Protein AF-A0A2M9YJA6-F1 (afdb_monomer_lite)

pLDDT: mean 78.07, std 18.86, range [35.12, 93.56]

Sequence (82 aa):
MKGNKLQQGKWPKGVMSPEEIDEKLKVLGLGYMDLKLRIAGVSYDTVRHTIKGRSNNDQVLQYLKDLGINHGRTPSKYKRAS

Structure (mmCIF, N/CA/C/O backbone):
data_AF-A0A2M9YJA6-F1
#
_entry.id   AF-A0A2M9YJA6-F1
#
loop_
_atom_site.group_PDB
_atom_site.id
_atom_site.type_symbol
_atom_site.label_atom_id
_atom_site.label_alt_id
_atom_site.label_comp_id
_atom_site.label_asym_id
_atom_site.label_entity_id
_atom_site.label_seq_id
_atom_site.pdbx_PDB_ins_code
_atom_site.Cartn_x
_atom_site.Cartn_y
_atom_site.Cartn_z
_atom_site.occupancy
_atom_site.B_iso_or_equiv
_atom_site.auth_seq_id
_atom_site.auth_comp_id
_atom_site.auth_asym_id
_atom_site.auth_atom_id
_atom_site.pdbx_PDB_model_num
ATOM 1 N N . MET A 1 1 ? 23.244 29.333 -17.755 1.00 39.38 1 MET A N 1
ATOM 2 C CA . MET A 1 1 ? 22.485 28.666 -16.674 1.00 39.38 1 MET A CA 1
ATOM 3 C C . MET A 1 1 ? 22.480 27.168 -16.955 1.00 39.38 1 MET A C 1
ATOM 5 O O . MET A 1 1 ? 21.881 26.753 -17.937 1.00 39.38 1 MET A O 1
ATOM 9 N N . LYS A 1 2 ? 23.236 26.368 -16.192 1.00 50.53 2 LYS A N 1
ATOM 10 C CA . LYS A 1 2 ? 23.213 24.897 -16.287 1.00 50.53 2 LYS A CA 1
ATOM 11 C C . LYS A 1 2 ? 22.234 24.379 -15.230 1.00 50.53 2 LYS A C 1
ATOM 13 O O . LYS A 1 2 ? 22.440 24.650 -14.054 1.00 50.53 2 LYS A O 1
ATOM 18 N N . GLY A 1 3 ? 21.194 23.665 -15.655 1.00 35.12 3 GLY A N 1
ATOM 19 C CA . GLY A 1 3 ? 20.170 23.089 -14.779 1.00 35.12 3 GLY A CA 1
ATOM 20 C C . GLY A 1 3 ? 19.578 21.814 -15.379 1.00 35.12 3 GLY A C 1
ATOM 21 O O . GLY A 1 3 ? 18.650 21.869 -16.170 1.00 35.12 3 GLY A O 1
ATOM 22 N N . ASN A 1 4 ? 20.222 20.700 -15.035 1.00 42.22 4 ASN A N 1
ATOM 23 C CA . ASN A 1 4 ? 19.859 19.281 -15.086 1.00 42.22 4 ASN A CA 1
ATOM 24 C C . ASN A 1 4 ? 18.766 18.736 -16.027 1.00 42.22 4 ASN A C 1
ATOM 26 O O . ASN A 1 4 ? 17.565 18.872 -15.810 1.00 42.22 4 ASN A O 1
ATOM 30 N N . LYS A 1 5 ? 19.249 17.871 -16.932 1.00 46.25 5 LYS A N 1
ATOM 31 C CA . LYS A 1 5 ? 18.567 16.677 -17.442 1.00 46.25 5 LYS A CA 1
ATOM 32 C C . LYS A 1 5 ? 18.174 15.754 -16.281 1.00 46.25 5 LYS A C 1
ATOM 34 O O . LYS A 1 5 ? 19.048 15.121 -15.699 1.00 46.25 5 LYS A O 1
ATOM 39 N N . LEU A 1 6 ? 16.882 15.578 -16.033 1.00 46.75 6 LEU A N 1
ATOM 40 C CA . LEU A 1 6 ? 16.332 14.309 -15.556 1.00 46.75 6 LEU A CA 1
ATOM 41 C C . LEU A 1 6 ? 15.054 14.056 -16.350 1.00 46.75 6 LEU A C 1
ATOM 43 O O . LEU A 1 6 ? 14.142 14.877 -16.358 1.00 46.75 6 LEU A O 1
ATOM 47 N N . GLN A 1 7 ? 15.050 12.949 -17.088 1.00 42.78 7 GLN A N 1
ATOM 48 C CA . GLN A 1 7 ? 13.923 12.471 -17.876 1.00 42.78 7 GLN A CA 1
ATOM 49 C C . GLN A 1 7 ? 12.698 12.357 -16.961 1.00 42.78 7 GLN A C 1
ATOM 51 O O . GLN A 1 7 ? 12.588 11.425 -16.169 1.00 42.78 7 GLN A O 1
ATOM 56 N N . GLN A 1 8 ? 11.790 13.327 -17.055 1.00 43.00 8 GLN A N 1
ATOM 57 C CA . GLN A 1 8 ? 10.463 13.250 -16.462 1.00 43.00 8 GLN A CA 1
ATOM 58 C C . GLN A 1 8 ? 9.659 12.239 -17.282 1.00 43.00 8 GLN A C 1
ATOM 60 O O . GLN A 1 8 ? 8.905 12.603 -18.184 1.00 43.00 8 GLN A O 1
ATOM 65 N N . GLY A 1 9 ? 9.846 10.950 -17.001 1.00 45.22 9 GLY A N 1
ATOM 66 C CA . GLY A 1 9 ? 8.853 9.949 -17.360 1.00 45.22 9 GLY A CA 1
ATOM 67 C C . GLY A 1 9 ? 7.578 10.312 -16.612 1.00 45.22 9 GLY A C 1
ATOM 68 O O . GLY A 1 9 ? 7.461 10.013 -15.428 1.00 45.22 9 GLY A O 1
ATOM 69 N N . LYS A 1 10 ? 6.671 11.051 -17.265 1.00 48.75 10 LYS A N 1
ATOM 70 C CA . LYS A 1 10 ? 5.345 11.373 -16.731 1.00 48.75 10 LYS A CA 1
ATOM 71 C C . LYS A 1 10 ? 4.716 10.063 -16.269 1.00 48.75 10 LYS A C 1
ATOM 73 O O . LYS A 1 10 ? 4.382 9.223 -17.104 1.00 48.75 10 LYS A O 1
ATOM 78 N N . TRP A 1 11 ? 4.571 9.893 -14.956 1.00 53.38 11 TRP A N 1
ATOM 79 C CA . TRP A 1 11 ? 3.716 8.848 -14.414 1.00 53.38 11 TRP A CA 1
ATOM 80 C C . TRP A 1 11 ? 2.355 8.937 -15.123 1.00 53.38 11 TRP A C 1
ATOM 82 O O . TRP A 1 11 ? 1.883 10.055 -15.381 1.00 53.38 11 TRP A O 1
ATOM 92 N N . PRO A 1 12 ? 1.747 7.804 -15.516 1.00 62.06 12 PRO A N 1
ATOM 93 C CA . PRO A 1 12 ? 0.444 7.821 -16.166 1.00 62.06 12 PRO A CA 1
ATOM 94 C C . PRO A 1 12 ? -0.536 8.644 -15.325 1.00 62.06 12 PRO A C 1
ATOM 96 O O . PRO A 1 12 ? -0.509 8.568 -14.096 1.00 62.06 12 PRO A O 1
ATOM 99 N N . LYS A 1 13 ? -1.385 9.455 -15.970 1.00 59.69 13 LYS A N 1
ATOM 100 C CA . LYS A 1 13 ? -2.371 10.284 -15.258 1.00 59.69 13 LYS A CA 1
ATOM 101 C C . LYS A 1 13 ? -3.154 9.417 -14.263 1.00 59.69 13 LYS A C 1
ATOM 103 O O . LYS A 1 13 ? -3.757 8.424 -14.659 1.00 59.69 13 LYS A O 1
ATOM 108 N N . GLY A 1 14 ? -3.134 9.812 -12.989 1.00 68.94 14 GLY A N 1
ATOM 109 C CA . GLY A 1 14 ? -3.834 9.126 -11.901 1.00 68.94 14 GLY A CA 1
ATOM 110 C C . GLY A 1 14 ? -3.017 8.075 -11.145 1.00 68.94 14 GLY A C 1
ATOM 111 O O . GLY A 1 14 ? -3.583 7.445 -10.258 1.00 68.94 14 GLY A O 1
ATOM 112 N N . VAL A 1 15 ? -1.735 7.870 -11.472 1.00 82.81 15 VAL A N 1
ATOM 113 C CA . VAL A 1 15 ? -0.824 7.015 -10.693 1.00 82.81 15 VAL A CA 1
ATOM 114 C C . VAL A 1 15 ? -0.185 7.813 -9.561 1.00 82.81 15 VAL A C 1
ATOM 116 O O . VAL A 1 15 ? 0.430 8.843 -9.815 1.00 82.81 15 VAL A O 1
ATOM 119 N N . MET A 1 16 ? -0.314 7.296 -8.342 1.00 85.56 16 MET A N 1
ATOM 120 C CA . MET A 1 16 ? 0.251 7.864 -7.122 1.00 85.56 16 MET A CA 1
ATOM 121 C C . MET A 1 16 ? 1.734 7.500 -6.974 1.00 85.56 16 MET A C 1
ATOM 123 O O . MET A 1 16 ? 2.125 6.342 -7.166 1.00 85.56 16 MET A O 1
ATOM 127 N N . SER A 1 17 ? 2.552 8.479 -6.590 1.00 85.75 17 SER A N 1
ATOM 128 C CA . SER A 1 17 ? 3.941 8.283 -6.177 1.00 85.75 17 SER A CA 1
ATOM 129 C C . SER A 1 17 ? 4.025 7.521 -4.843 1.00 85.75 17 SER A C 1
ATOM 131 O O . SER A 1 17 ? 3.040 7.443 -4.108 1.00 85.75 17 SER A O 1
ATOM 133 N N . PRO A 1 18 ? 5.188 6.950 -4.476 1.00 88.19 18 PRO A N 1
ATOM 134 C CA . PRO A 1 18 ? 5.377 6.338 -3.159 1.00 88.19 18 PRO A CA 1
ATOM 135 C C . PRO A 1 18 ? 4.995 7.248 -1.984 1.00 88.19 18 PRO A C 1
ATOM 137 O O . PRO A 1 18 ? 4.461 6.766 -0.990 1.00 88.19 18 PRO A O 1
ATOM 140 N N . GLU A 1 19 ? 5.264 8.547 -2.103 1.00 87.75 19 GLU A N 1
ATOM 141 C CA . GLU A 1 19 ? 4.918 9.564 -1.111 1.00 87.75 19 GLU A CA 1
ATOM 142 C C . GLU A 1 19 ? 3.400 9.778 -1.048 1.00 87.75 19 GLU A C 1
ATOM 144 O O . GLU A 1 19 ? 2.831 9.742 0.038 1.00 87.75 19 GLU A O 1
ATOM 149 N N . GLU A 1 20 ? 2.727 9.896 -2.196 1.00 89.31 20 GLU A N 1
ATOM 150 C CA . GLU A 1 20 ? 1.263 10.015 -2.261 1.00 89.31 20 GLU A CA 1
ATOM 151 C C . GLU A 1 20 ? 0.561 8.755 -1.728 1.00 89.31 20 GLU A C 1
ATOM 153 O O . GLU A 1 20 ? -0.460 8.844 -1.046 1.00 89.31 20 GLU A O 1
ATOM 158 N N . ILE A 1 21 ? 1.120 7.569 -1.995 1.00 90.00 21 ILE A N 1
ATOM 159 C CA . ILE A 1 21 ? 0.648 6.302 -1.420 1.00 90.00 21 ILE A CA 1
ATOM 160 C C . ILE A 1 21 ? 0.774 6.344 0.108 1.00 90.00 21 ILE A C 1
ATOM 162 O O . ILE A 1 21 ? -0.162 5.960 0.807 1.00 90.00 21 ILE A O 1
ATOM 166 N N . ASP A 1 22 ? 1.907 6.814 0.635 1.00 89.88 22 ASP A N 1
ATOM 167 C CA . ASP A 1 22 ? 2.150 6.920 2.077 1.00 89.88 22 ASP A CA 1
ATOM 168 C C . ASP A 1 22 ? 1.186 7.904 2.757 1.00 89.88 22 ASP A C 1
ATOM 170 O O . ASP A 1 22 ? 0.608 7.599 3.801 1.00 89.88 22 ASP A O 1
ATOM 174 N N . GLU A 1 23 ? 0.953 9.063 2.144 1.00 90.75 23 GLU A N 1
ATOM 175 C CA . GLU A 1 23 ? -0.037 10.035 2.613 1.00 90.75 23 GLU A CA 1
ATOM 176 C C . GLU A 1 23 ? -1.452 9.462 2.579 1.00 90.75 23 GLU A C 1
ATOM 178 O O . GLU A 1 23 ? -2.195 9.588 3.554 1.00 90.75 23 GLU A O 1
ATOM 183 N N . LYS A 1 24 ? -1.826 8.768 1.499 1.00 90.88 24 LYS A N 1
ATOM 184 C CA . LYS A 1 24 ? -3.147 8.144 1.387 1.00 90.88 24 LYS A CA 1
ATOM 185 C C . LYS A 1 24 ? -3.361 7.079 2.459 1.00 90.88 24 LYS A C 1
ATOM 187 O O . LYS A 1 24 ? -4.441 7.019 3.041 1.00 90.88 24 LYS A O 1
ATOM 192 N N . LEU A 1 25 ? -2.339 6.278 2.758 1.00 90.88 25 LEU A N 1
ATOM 193 C CA . LEU A 1 25 ? -2.380 5.301 3.845 1.00 90.88 25 LEU A CA 1
ATOM 194 C C . LEU A 1 25 ? -2.574 5.978 5.208 1.00 90.88 25 LEU A C 1
ATOM 196 O O . LEU A 1 25 ? -3.432 5.544 5.975 1.00 90.88 25 LEU A O 1
ATOM 200 N N . LYS A 1 26 ? -1.882 7.093 5.475 1.00 90.62 26 LYS A N 1
ATOM 201 C CA . LYS A 1 26 ? -2.089 7.890 6.699 1.00 90.62 26 LYS A CA 1
ATOM 202 C C . LYS A 1 26 ? -3.500 8.464 6.798 1.00 90.62 26 LYS A C 1
ATOM 204 O O . LYS A 1 26 ? -4.094 8.396 7.868 1.00 90.62 26 LYS A O 1
ATOM 209 N N . VAL A 1 27 ? -4.059 8.976 5.698 1.00 92.00 27 VAL A N 1
ATOM 210 C CA . VAL A 1 27 ? -5.453 9.463 5.644 1.00 92.00 27 VAL A CA 1
ATOM 211 C C . VAL A 1 27 ? -6.450 8.342 5.956 1.00 92.00 27 VAL A C 1
ATOM 213 O O . VAL A 1 27 ? -7.473 8.588 6.586 1.00 92.00 27 VAL A O 1
ATOM 216 N N . LEU A 1 28 ? -6.142 7.105 5.561 1.00 89.38 28 LEU A N 1
ATOM 217 C CA . LEU A 1 28 ? -6.931 5.914 5.895 1.00 89.38 28 LEU A CA 1
ATOM 218 C C . LEU A 1 28 ? -6.673 5.385 7.319 1.00 89.38 28 LEU A C 1
ATOM 220 O O . LEU A 1 28 ? -7.287 4.395 7.714 1.00 89.38 28 LEU A O 1
ATOM 224 N N . GLY A 1 29 ? -5.765 6.004 8.082 1.00 92.31 29 GLY A N 1
ATOM 225 C CA . GLY A 1 29 ? -5.363 5.539 9.410 1.00 92.31 29 GLY A CA 1
ATOM 226 C C . GLY A 1 29 ? -4.588 4.218 9.387 1.00 92.31 29 GLY A C 1
ATOM 227 O O . GLY A 1 29 ? -4.645 3.468 10.357 1.00 92.31 29 GLY A O 1
ATOM 228 N N . LEU A 1 30 ? -3.906 3.902 8.281 1.00 91.25 30 LEU A N 1
ATOM 229 C CA . LEU A 1 30 ? -3.170 2.651 8.089 1.00 91.25 30 LEU A CA 1
ATOM 230 C C . LEU A 1 30 ? -1.664 2.895 8.036 1.00 91.25 30 LEU A C 1
ATOM 232 O O . LEU A 1 30 ? -1.175 3.697 7.242 1.00 91.25 30 LEU A O 1
ATOM 236 N N . GLY A 1 31 ? -0.914 2.151 8.846 1.00 91.00 31 GLY A N 1
ATOM 237 C CA . GLY A 1 31 ? 0.539 2.077 8.777 1.00 91.00 31 GLY A CA 1
ATOM 238 C C . GLY A 1 31 ? 1.030 0.816 8.066 1.00 91.00 31 GLY A C 1
ATOM 239 O O . GLY A 1 31 ? 0.291 -0.133 7.803 1.00 91.00 31 GLY A O 1
ATOM 240 N N . TYR A 1 32 ? 2.334 0.753 7.797 1.00 91.00 32 TYR A N 1
ATOM 241 C CA . TYR A 1 32 ? 2.947 -0.439 7.197 1.00 91.00 32 TYR A CA 1
ATOM 242 C C . TYR A 1 32 ? 2.799 -1.690 8.078 1.00 91.00 32 TYR A C 1
ATOM 244 O O . TYR A 1 32 ? 2.704 -2.799 7.554 1.00 91.00 32 TYR A O 1
ATOM 252 N N . MET A 1 33 ? 2.764 -1.522 9.407 1.00 91.31 33 MET A N 1
ATOM 253 C CA . MET A 1 33 ? 2.509 -2.630 10.331 1.00 91.31 33 MET A CA 1
ATOM 254 C C . MET A 1 33 ? 1.080 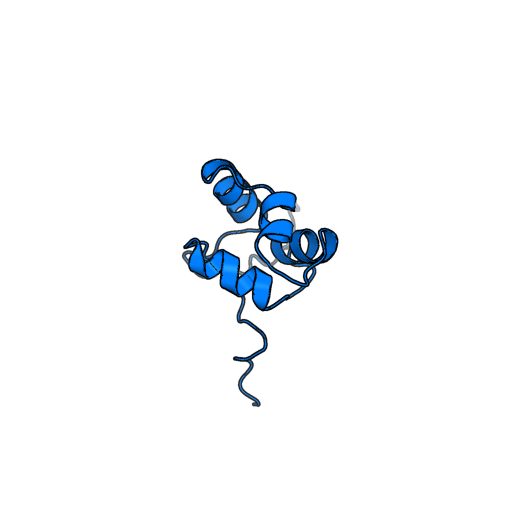-3.161 10.207 1.00 91.31 33 MET A C 1
ATOM 256 O O . MET A 1 33 ? 0.906 -4.376 10.192 1.00 91.31 33 MET A O 1
ATOM 260 N N . ASP A 1 34 ? 0.082 -2.294 10.027 1.00 91.44 34 ASP A N 1
ATOM 261 C CA . ASP A 1 34 ? -1.303 -2.721 9.795 1.00 91.44 34 ASP A CA 1
ATOM 262 C C . ASP A 1 34 ? -1.430 -3.501 8.489 1.00 91.44 34 ASP A C 1
ATOM 264 O O . ASP A 1 34 ? -2.059 -4.557 8.448 1.00 91.44 34 ASP A O 1
ATOM 268 N N . LEU A 1 35 ? -0.771 -3.027 7.427 1.00 90.38 35 LEU A N 1
ATOM 269 C CA . LEU A 1 35 ? -0.719 -3.741 6.151 1.00 90.38 35 LEU A CA 1
ATOM 270 C C . LEU A 1 35 ? -0.084 -5.124 6.321 1.00 90.38 35 LEU A C 1
ATOM 272 O O . LEU A 1 35 ? -0.626 -6.108 5.831 1.00 90.38 35 LEU A O 1
ATOM 276 N N . LYS A 1 36 ? 1.026 -5.219 7.058 1.00 91.38 36 LYS A N 1
ATOM 277 C CA . LYS A 1 36 ? 1.678 -6.498 7.371 1.00 91.38 36 LYS A CA 1
ATOM 278 C C . LYS A 1 36 ? 0.771 -7.435 8.181 1.00 91.38 36 LYS A C 1
ATOM 280 O O . LYS A 1 36 ? 0.806 -8.640 7.965 1.00 91.38 36 LYS A O 1
ATOM 285 N N . LEU A 1 37 ? -0.039 -6.915 9.103 1.00 91.62 37 LEU A N 1
ATOM 286 C CA . LEU A 1 37 ? -0.983 -7.729 9.879 1.00 91.62 37 LEU A CA 1
ATOM 287 C C . LEU A 1 37 ? -2.172 -8.214 9.041 1.00 91.62 37 LEU A C 1
ATOM 289 O O . LEU A 1 37 ? -2.672 -9.310 9.273 1.00 91.62 37 LEU A O 1
ATOM 293 N N . ARG A 1 38 ? -2.617 -7.417 8.066 1.00 90.12 38 ARG A N 1
ATOM 294 C CA . ARG A 1 38 ? -3.761 -7.753 7.203 1.00 90.12 38 ARG A CA 1
ATOM 295 C C . ARG A 1 38 ? -3.385 -8.619 6.006 1.00 90.12 38 ARG A C 1
ATOM 297 O O . ARG A 1 38 ? -4.208 -9.403 5.543 1.00 90.12 38 ARG A O 1
ATOM 304 N N . ILE A 1 39 ? -2.159 -8.493 5.506 1.00 90.12 39 ILE A N 1
ATOM 305 C CA . ILE A 1 39 ? -1.657 -9.272 4.376 1.00 90.12 39 ILE A CA 1
ATOM 306 C C . ILE A 1 39 ? -0.863 -10.458 4.924 1.00 90.12 39 ILE A C 1
ATOM 308 O O . ILE A 1 39 ? 0.328 -10.357 5.225 1.00 90.12 39 ILE A O 1
ATOM 312 N N . ALA A 1 40 ? -1.536 -11.601 5.054 1.00 86.06 40 ALA A N 1
ATOM 313 C CA . ALA A 1 40 ? -0.915 -12.824 5.548 1.00 86.06 40 ALA A CA 1
ATOM 314 C C . ALA A 1 40 ? 0.300 -13.234 4.693 1.00 86.06 40 ALA A C 1
ATOM 316 O O . ALA A 1 40 ? 0.249 -13.223 3.460 1.00 86.06 40 ALA A O 1
ATOM 317 N N . GLY A 1 41 ? 1.388 -13.621 5.367 1.00 86.62 41 GLY A N 1
ATOM 318 C CA . GLY A 1 41 ? 2.603 -14.137 4.728 1.00 86.62 41 GLY A CA 1
ATOM 319 C C . GLY A 1 41 ? 3.593 -13.077 4.233 1.00 86.62 41 GLY A C 1
ATOM 320 O O . GLY A 1 41 ? 4.588 -13.435 3.609 1.00 86.62 41 GLY A O 1
ATOM 321 N N . VAL A 1 42 ? 3.367 -11.789 4.516 1.00 91.25 42 VAL A N 1
ATOM 322 C CA . VAL A 1 42 ? 4.248 -10.700 4.068 1.00 91.25 42 VAL A CA 1
ATOM 323 C C . VAL A 1 42 ? 4.998 -10.073 5.248 1.00 91.25 42 VAL A C 1
ATOM 325 O O . VAL A 1 42 ? 4.433 -9.817 6.310 1.00 91.25 42 VAL A O 1
ATOM 328 N N . SER A 1 43 ? 6.297 -9.813 5.073 1.00 93.12 43 SER A N 1
ATOM 329 C CA . SER A 1 43 ? 7.112 -9.135 6.084 1.00 93.12 43 SER A CA 1
ATOM 330 C C . SER A 1 43 ? 6.946 -7.614 6.016 1.00 93.12 43 SER A C 1
ATOM 332 O O . SER A 1 43 ? 6.584 -7.044 4.983 1.00 93.12 43 SER A O 1
ATOM 334 N N . TYR A 1 44 ? 7.262 -6.931 7.117 1.00 92.69 44 TYR A N 1
ATOM 335 C CA . TYR A 1 44 ? 7.241 -5.468 7.168 1.00 92.69 44 TYR A CA 1
ATOM 336 C C . TYR A 1 44 ? 8.137 -4.847 6.085 1.00 92.69 44 TYR A C 1
ATOM 338 O O . TYR A 1 44 ? 7.725 -3.915 5.391 1.00 92.69 44 TYR A O 1
ATOM 346 N N . ASP A 1 45 ? 9.336 -5.400 5.888 1.00 93.50 45 ASP A N 1
ATOM 347 C CA . ASP A 1 45 ? 10.257 -4.937 4.853 1.00 93.50 45 ASP A CA 1
ATOM 348 C C . ASP A 1 45 ? 9.693 -5.136 3.452 1.00 93.50 45 ASP A C 1
ATOM 350 O O . ASP A 1 45 ? 9.850 -4.256 2.612 1.00 93.50 45 ASP A O 1
ATOM 354 N N . THR A 1 46 ? 8.974 -6.231 3.191 1.00 93.12 46 THR A N 1
ATOM 355 C CA . THR A 1 46 ? 8.310 -6.438 1.899 1.00 93.12 46 THR A CA 1
ATOM 356 C C . THR A 1 46 ? 7.212 -5.403 1.652 1.00 93.12 46 THR A C 1
ATOM 358 O O . THR A 1 46 ? 7.127 -4.877 0.539 1.00 93.12 46 THR A O 1
ATOM 361 N N . VAL A 1 47 ? 6.412 -5.049 2.664 1.00 92.44 47 VAL A N 1
ATOM 362 C CA . VAL A 1 47 ? 5.417 -3.963 2.558 1.00 92.44 47 VAL A CA 1
ATOM 363 C C . VAL A 1 47 ? 6.115 -2.636 2.261 1.00 92.44 47 VAL A C 1
ATOM 365 O O . VAL A 1 47 ? 5.812 -1.980 1.263 1.00 92.44 47 VAL A O 1
ATOM 368 N N . ARG A 1 48 ? 7.113 -2.275 3.074 1.00 93.56 48 ARG A N 1
ATOM 369 C CA . ARG A 1 48 ? 7.871 -1.024 2.945 1.00 93.56 48 ARG A CA 1
ATOM 370 C C . ARG A 1 48 ? 8.584 -0.916 1.600 1.00 93.56 48 ARG A C 1
ATOM 372 O O . ARG A 1 48 ? 8.527 0.128 0.954 1.00 93.56 48 ARG A O 1
ATOM 379 N N . HIS A 1 49 ? 9.273 -1.968 1.168 1.00 92.94 49 HIS A N 1
ATOM 380 C CA . HIS A 1 49 ? 9.960 -2.006 -0.121 1.00 92.94 49 HIS A CA 1
ATOM 381 C C . HIS A 1 49 ? 8.977 -1.935 -1.281 1.00 92.94 4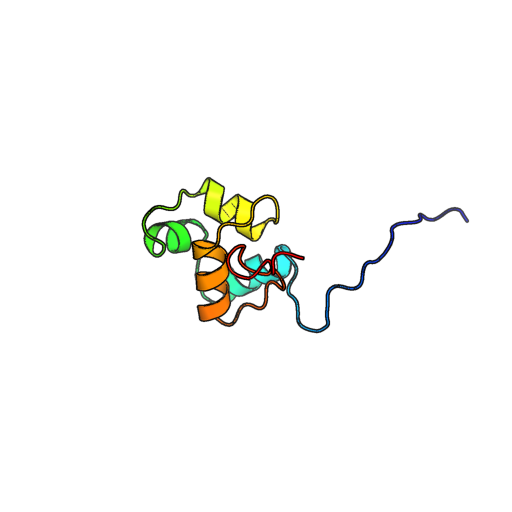9 HIS A C 1
ATOM 383 O O . HIS A 1 49 ? 9.270 -1.260 -2.268 1.00 92.9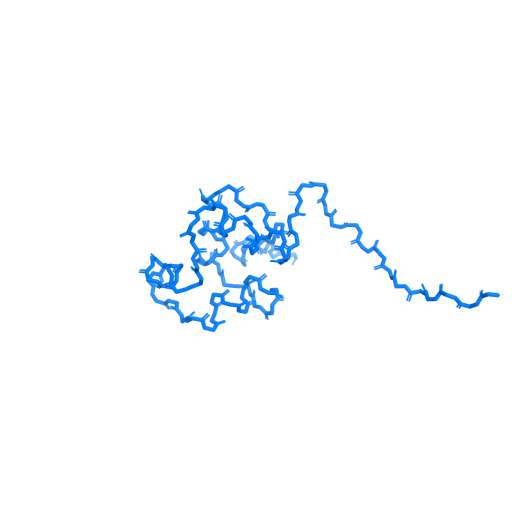4 49 HIS A O 1
ATOM 389 N N . THR A 1 50 ? 7.797 -2.541 -1.145 1.00 91.38 50 THR A N 1
ATOM 390 C CA . THR A 1 50 ? 6.782 -2.471 -2.192 1.00 91.38 50 THR A CA 1
ATOM 391 C C . THR A 1 50 ? 6.207 -1.069 -2.291 1.00 91.38 50 THR A C 1
ATOM 393 O O . THR A 1 50 ? 6.218 -0.507 -3.377 1.00 91.38 50 THR A O 1
ATOM 396 N N . ILE A 1 51 ? 5.827 -0.418 -1.194 1.00 89.88 51 ILE A N 1
ATOM 397 C CA . ILE A 1 51 ? 5.342 0.974 -1.236 1.00 89.88 51 ILE A CA 1
ATOM 398 C C . ILE A 1 51 ? 6.410 1.904 -1.834 1.00 89.88 51 ILE A C 1
ATOM 400 O O . ILE A 1 51 ? 6.141 2.625 -2.795 1.00 89.88 51 ILE A O 1
ATOM 404 N N . LYS A 1 52 ? 7.668 1.773 -1.391 1.00 88.88 52 LYS A N 1
ATOM 405 C CA . LYS A 1 52 ? 8.810 2.556 -1.901 1.00 88.88 52 LYS A CA 1
ATOM 406 C C . LYS A 1 52 ? 9.248 2.228 -3.333 1.00 88.88 52 LYS A C 1
ATOM 408 O O . LYS A 1 52 ? 10.179 2.853 -3.829 1.00 88.88 52 LYS A O 1
ATOM 413 N N . GLY A 1 53 ? 8.647 1.237 -3.991 1.00 85.81 53 GLY A N 1
ATOM 414 C CA . GLY A 1 53 ? 9.014 0.857 -5.362 1.00 85.81 53 GLY A CA 1
ATOM 415 C C . GLY A 1 53 ? 10.323 0.107 -5.520 1.00 85.81 53 GLY A C 1
ATOM 416 O O . GLY A 1 53 ? 10.841 0.017 -6.626 1.00 85.81 53 GLY A O 1
ATOM 417 N N . ARG A 1 54 ? 10.838 -0.464 -4.432 1.00 87.44 54 ARG A N 1
ATOM 418 C CA . ARG A 1 54 ? 12.028 -1.323 -4.430 1.00 87.44 54 ARG A CA 1
ATOM 419 C C . ARG A 1 54 ? 11.699 -2.792 -4.700 1.00 87.44 54 ARG A C 1
ATOM 421 O O . ARG A 1 54 ? 12.586 -3.547 -5.077 1.00 87.44 54 ARG A O 1
ATOM 428 N N . SER A 1 55 ? 10.445 -3.198 -4.505 1.00 87.12 55 SER A N 1
ATOM 429 C CA . SER A 1 55 ? 9.948 -4.545 -4.803 1.00 87.12 55 SER A CA 1
ATOM 430 C C . SER A 1 55 ? 8.549 -4.500 -5.414 1.00 87.12 55 SER A C 1
ATOM 432 O O . SER A 1 55 ? 7.809 -3.535 -5.231 1.00 87.12 55 SER A O 1
ATOM 434 N N . ASN A 1 56 ? 8.173 -5.570 -6.113 1.00 84.44 56 ASN A N 1
ATOM 435 C CA . ASN A 1 56 ? 6.825 -5.770 -6.646 1.00 84.44 56 ASN A CA 1
ATOM 436 C C . ASN A 1 56 ? 6.209 -7.014 -6.004 1.00 84.44 56 ASN A C 1
ATOM 438 O O . ASN A 1 56 ? 6.213 -8.087 -6.599 1.00 84.44 56 ASN A O 1
ATOM 442 N N . ASN A 1 57 ? 5.736 -6.888 -4.763 1.00 90.12 57 ASN A N 1
ATOM 443 C CA . ASN A 1 57 ? 4.985 -7.966 -4.128 1.0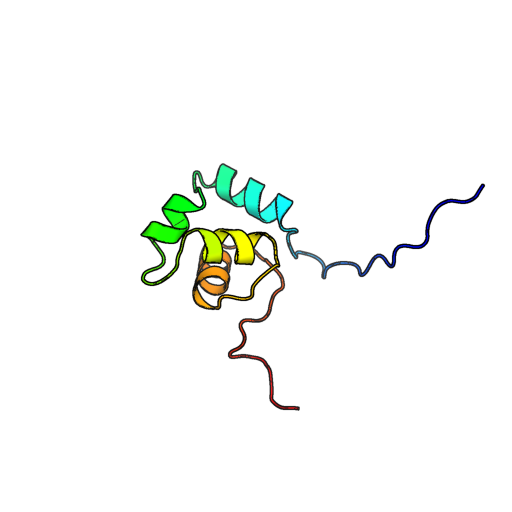0 90.12 57 ASN A CA 1
ATOM 444 C C . ASN A 1 57 ? 3.508 -7.888 -4.541 1.00 90.12 57 ASN A C 1
ATOM 446 O O . ASN A 1 57 ? 2.826 -6.911 -4.233 1.00 90.12 57 ASN A O 1
ATOM 450 N N . ASP A 1 58 ? 3.018 -8.930 -5.209 1.00 89.69 58 ASP A N 1
ATOM 451 C CA . ASP A 1 58 ? 1.671 -8.953 -5.785 1.00 89.69 58 ASP A CA 1
ATOM 452 C C . ASP A 1 58 ? 0.558 -8.834 -4.734 1.00 89.69 58 ASP A C 1
ATOM 454 O O . ASP A 1 58 ? -0.443 -8.170 -4.997 1.00 89.69 58 ASP A O 1
ATOM 458 N N . GLN A 1 59 ? 0.726 -9.415 -3.539 1.00 91.12 59 GLN A N 1
ATOM 459 C CA . GLN A 1 59 ? -0.279 -9.324 -2.473 1.00 91.12 59 GLN A CA 1
ATOM 460 C C . GLN A 1 59 ? -0.396 -7.892 -1.940 1.00 91.12 59 GLN A C 1
ATOM 462 O O . GLN A 1 59 ? -1.502 -7.392 -1.754 1.00 91.12 59 GLN A O 1
ATOM 467 N N . VAL A 1 60 ? 0.737 -7.207 -1.747 1.00 91.25 60 VAL A N 1
ATOM 468 C CA . VAL A 1 60 ? 0.749 -5.804 -1.305 1.00 91.25 60 VAL A CA 1
ATOM 469 C C . VAL A 1 60 ? 0.151 -4.890 -2.368 1.00 91.25 60 VAL A C 1
ATOM 471 O O . VAL A 1 60 ? -0.677 -4.046 -2.044 1.00 91.25 60 VAL A O 1
ATOM 474 N N . LEU A 1 61 ? 0.525 -5.068 -3.638 1.00 90.56 61 LEU A N 1
ATOM 475 C CA . LEU A 1 61 ? -0.030 -4.272 -4.735 1.00 90.56 61 LEU A CA 1
ATOM 476 C C . LEU A 1 61 ? -1.542 -4.495 -4.890 1.00 90.56 61 LEU A C 1
ATOM 478 O O . LEU A 1 61 ? -2.291 -3.532 -5.025 1.00 90.56 61 LEU A O 1
ATOM 482 N N . GLN A 1 62 ? -2.009 -5.744 -4.804 1.00 90.12 62 GLN A N 1
ATOM 483 C CA . GLN A 1 62 ? -3.440 -6.046 -4.835 1.00 90.12 62 GLN A CA 1
ATOM 484 C C . GLN A 1 62 ? -4.174 -5.386 -3.663 1.00 90.12 62 GLN A C 1
ATOM 486 O O . GLN A 1 62 ? -5.185 -4.732 -3.887 1.00 90.12 62 GLN A O 1
ATOM 491 N N . TYR A 1 63 ? -3.629 -5.463 -2.446 1.00 91.75 63 TYR A N 1
ATOM 492 C CA . TYR A 1 63 ? -4.235 -4.826 -1.278 1.00 91.75 63 TYR A CA 1
ATOM 493 C C . TYR A 1 63 ? -4.329 -3.298 -1.423 1.00 91.75 63 TYR A C 1
ATOM 495 O O . TYR A 1 63 ? -5.358 -2.705 -1.115 1.00 91.75 63 TYR A O 1
ATOM 503 N N . LEU A 1 64 ? -3.284 -2.646 -1.949 1.00 90.69 64 LEU A N 1
ATOM 504 C CA . LEU A 1 64 ? -3.323 -1.211 -2.257 1.00 90.69 64 LEU A CA 1
ATOM 505 C C . LEU A 1 64 ? -4.417 -0.894 -3.289 1.00 90.69 64 LEU A C 1
ATOM 507 O O . LEU A 1 64 ? -5.170 0.063 -3.112 1.00 90.69 64 LEU A O 1
ATOM 511 N N . LYS A 1 65 ? -4.554 -1.718 -4.332 1.00 89.75 65 LYS A N 1
ATOM 512 C CA . LYS A 1 65 ? -5.616 -1.570 -5.332 1.00 89.75 65 LYS A CA 1
ATOM 513 C C . LYS A 1 65 ? -7.013 -1.719 -4.720 1.00 89.75 65 LYS A C 1
ATOM 515 O O . LYS A 1 65 ? -7.894 -0.933 -5.059 1.00 89.75 65 LYS A O 1
ATOM 520 N N . ASP A 1 66 ? -7.201 -2.670 -3.807 1.00 90.25 66 ASP A N 1
ATOM 521 C CA . ASP A 1 66 ? -8.476 -2.901 -3.114 1.00 90.25 66 ASP A CA 1
ATOM 522 C C . ASP A 1 66 ? -8.852 -1.718 -2.196 1.00 90.25 66 ASP A C 1
ATOM 524 O O . ASP A 1 66 ? -10.029 -1.409 -2.030 1.00 90.25 66 ASP A O 1
ATOM 528 N N . LEU A 1 67 ? -7.859 -0.985 -1.675 1.00 89.31 67 LEU A N 1
ATOM 529 C CA . LEU A 1 67 ? -8.044 0.288 -0.960 1.00 89.31 67 LEU A CA 1
ATOM 530 C C . LEU A 1 67 ? -8.317 1.492 -1.886 1.00 89.31 67 LEU A C 1
ATOM 532 O O . LEU A 1 67 ? -8.438 2.623 -1.412 1.00 89.31 67 LEU A O 1
ATOM 536 N N . GLY A 1 68 ? -8.373 1.286 -3.204 1.00 88.69 68 GLY A N 1
ATOM 537 C CA . GLY A 1 68 ? -8.531 2.355 -4.192 1.00 88.69 68 GLY A CA 1
ATOM 538 C C . GLY A 1 68 ? -7.256 3.167 -4.445 1.00 88.69 68 GLY A C 1
ATOM 539 O O . GLY A 1 68 ? -7.324 4.261 -5.008 1.00 88.69 68 GLY A O 1
ATOM 540 N N . ILE A 1 69 ? -6.086 2.663 -4.038 1.00 88.75 69 ILE A N 1
ATOM 541 C CA . ILE A 1 69 ? -4.794 3.313 -4.271 1.00 88.75 69 ILE A CA 1
ATOM 542 C C . ILE A 1 69 ? -4.274 2.896 -5.646 1.00 88.75 69 ILE A C 1
ATOM 544 O O . ILE A 1 69 ? -3.896 1.744 -5.878 1.00 88.75 69 ILE A O 1
ATOM 548 N N . ASN A 1 70 ? -4.212 3.853 -6.568 1.00 87.38 70 ASN A N 1
ATOM 549 C CA . ASN A 1 70 ? -3.693 3.606 -7.905 1.00 87.38 70 ASN A CA 1
ATOM 550 C C . ASN A 1 70 ? -2.167 3.761 -7.939 1.00 87.38 70 ASN A C 1
ATOM 552 O O . ASN A 1 70 ? -1.644 4.839 -8.191 1.00 87.38 70 ASN A O 1
ATOM 556 N N . HIS A 1 71 ? -1.442 2.671 -7.703 1.00 83.75 71 HIS A N 1
ATOM 557 C CA . HIS A 1 71 ? 0.027 2.651 -7.679 1.00 83.75 71 HIS A CA 1
ATOM 558 C C . HIS A 1 71 ? 0.673 2.454 -9.068 1.00 83.75 71 HIS A C 1
ATOM 560 O O . HIS A 1 71 ? 1.898 2.413 -9.176 1.00 83.75 71 HIS A O 1
ATOM 566 N N . GLY A 1 72 ? -0.122 2.263 -10.133 1.00 77.75 72 GLY A N 1
ATOM 567 C CA . GLY A 1 72 ? 0.350 2.175 -11.527 1.00 77.75 72 GLY A CA 1
ATOM 568 C C . GLY A 1 72 ? 1.304 1.023 -11.855 1.00 77.75 72 GLY A C 1
ATOM 569 O O . GLY A 1 72 ? 1.888 0.992 -12.936 1.00 77.75 72 GLY A O 1
ATOM 570 N N . ARG A 1 73 ? 1.477 0.068 -10.938 1.00 76.62 73 ARG A N 1
ATOM 571 C CA . ARG A 1 73 ? 2.310 -1.121 -11.157 1.00 76.62 73 ARG A CA 1
ATOM 572 C C . ARG A 1 73 ? 1.435 -2.286 -11.552 1.00 76.62 73 ARG A C 1
ATOM 574 O O . ARG A 1 73 ? 0.357 -2.478 -11.004 1.00 76.62 73 ARG A O 1
ATOM 581 N N . THR A 1 74 ? 1.917 -3.069 -12.500 1.00 63.34 74 THR A N 1
ATOM 582 C CA . THR A 1 74 ? 1.228 -4.276 -12.938 1.00 63.34 74 THR A CA 1
ATOM 583 C C . THR A 1 74 ? 1.712 -5.432 -12.060 1.00 63.34 74 THR A C 1
ATOM 585 O O . THR A 1 74 ? 2.918 -5.689 -12.065 1.00 63.34 74 THR A O 1
ATOM 588 N N . PRO A 1 75 ? 0.832 -6.107 -11.291 1.00 58.53 75 PRO A N 1
ATOM 5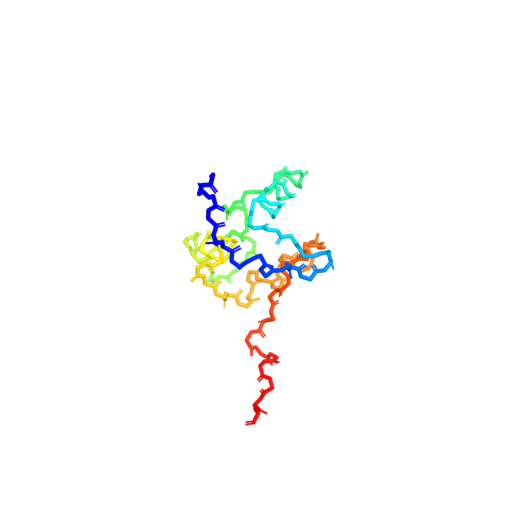89 C CA . PRO A 1 75 ? 1.194 -7.339 -10.596 1.00 58.53 75 PRO A CA 1
ATOM 590 C C . PRO A 1 75 ? 1.797 -8.334 -11.591 1.00 58.53 75 PRO A C 1
ATOM 592 O O . PRO A 1 75 ? 1.310 -8.444 -12.720 1.00 58.53 75 PRO A O 1
ATOM 595 N N . SER A 1 76 ? 2.847 -9.046 -11.185 1.00 54.38 76 SER A N 1
ATOM 596 C CA . SER A 1 76 ? 3.651 -9.918 -12.052 1.00 54.38 76 SER A CA 1
ATOM 597 C C . SER A 1 76 ? 2.797 -10.911 -12.849 1.00 54.38 76 SER A C 1
ATOM 599 O O . SER A 1 76 ? 3.082 -11.171 -14.018 1.00 54.38 76 SER A O 1
ATOM 601 N N . LYS A 1 77 ? 1.677 -11.377 -12.275 1.00 47.53 77 LYS A N 1
ATOM 602 C CA . LYS A 1 77 ? 0.712 -12.270 -12.944 1.00 47.53 77 LYS A CA 1
ATOM 603 C C . LYS A 1 77 ? 0.115 -11.746 -14.264 1.00 47.53 77 LYS A C 1
ATOM 605 O O . LYS A 1 77 ? -0.487 -12.527 -14.991 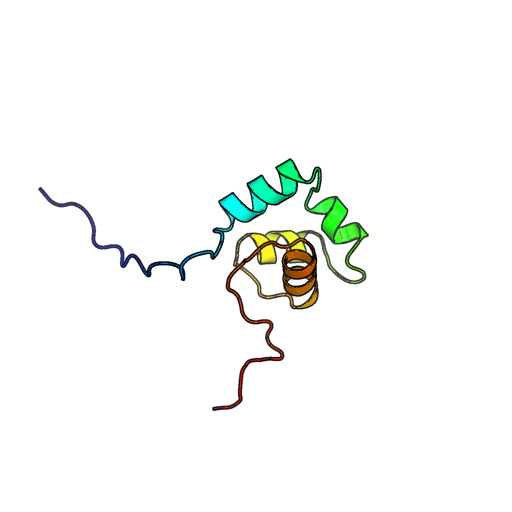1.00 47.53 77 LYS A O 1
ATOM 610 N N . TYR A 1 78 ? 0.273 -10.461 -14.594 1.00 47.38 78 TYR A N 1
ATOM 611 C CA . TYR A 1 78 ? -0.180 -9.873 -15.864 1.00 47.38 78 TYR A CA 1
ATOM 612 C C . TYR A 1 78 ? 0.959 -9.453 -16.799 1.00 47.38 78 TYR A C 1
ATOM 614 O O . TYR A 1 78 ? 0.711 -8.767 -17.794 1.00 47.38 78 TYR A O 1
ATOM 622 N N . LYS A 1 79 ? 2.207 -9.853 -16.522 1.00 43.69 79 LYS A N 1
ATOM 623 C CA . LYS A 1 79 ? 3.288 -9.734 -17.502 1.00 43.69 79 LYS A CA 1
ATOM 624 C C . LYS A 1 79 ? 2.952 -10.699 -18.644 1.00 43.69 79 LYS A C 1
ATOM 626 O O . LYS A 1 79 ? 3.253 -11.885 -18.562 1.00 43.69 79 LYS A O 1
ATOM 631 N N . ARG A 1 80 ? 2.239 -10.215 -19.671 1.00 41.78 80 ARG A N 1
ATOM 632 C CA . ARG A 1 80 ? 2.031 -10.968 -20.914 1.00 41.78 80 ARG A CA 1
ATOM 633 C C . ARG A 1 80 ? 3.416 -11.414 -21.372 1.00 41.78 80 ARG A C 1
ATOM 635 O O . ARG A 1 80 ? 4.290 -10.567 -21.557 1.00 41.78 80 ARG A O 1
ATOM 642 N N . ALA A 1 81 ? 3.616 -12.728 -21.461 1.00 42.91 81 ALA A N 1
ATOM 643 C CA . ALA A 1 81 ? 4.731 -13.286 -22.202 1.00 42.91 81 ALA A CA 1
ATOM 644 C C . ALA A 1 81 ? 4.650 -12.677 -23.605 1.00 42.91 81 ALA A C 1
ATOM 646 O O . ALA A 1 81 ? 3.613 -12.795 -24.264 1.00 42.91 81 ALA A O 1
ATOM 647 N N . SER A 1 82 ? 5.670 -11.896 -23.953 1.00 44.38 82 SER A N 1
ATOM 648 C CA . SER A 1 82 ? 5.829 -11.336 -25.289 1.00 44.38 82 SER A CA 1
ATOM 649 C C . SER A 1 82 ? 6.577 -12.315 -26.171 1.00 44.38 82 SER A C 1
ATOM 651 O O . SER A 1 82 ? 7.337 -13.137 -25.610 1.00 44.38 82 SER A O 1
#

Radius of gyration: 14.61 Å; chains: 1; bounding box: 32×43×36 Å

Organism: NCBI:txid2023186

Foldseek 3Di:
DDDDDDPCPPQPPQADALVRLCVVCVVVVHDLVNLPVVQPPDDSVRLVCCSNVNDQDQSNVVVCVVVVHRNVDDRPVPPPPD

Secondary structure (DSSP, 8-state):
----------PPTTPPPHHHHHHHHHHTT--HHHHHHHSTT--HHHHHHHHTTS---HHHHHHHHHTT----PPPGGG----